Protein AF-A0A2V6RPN0-F1 (afdb_monomer_lite)

Radius of gyration: 11.62 Å; chains: 1; bounding box: 24×21×34 Å

pLDDT: mean 93.17, std 3.95, range [71.06, 96.88]

Structure (mmCIF, N/CA/C/O backbone):
data_AF-A0A2V6RPN0-F1
#
_entry.id   AF-A0A2V6RPN0-F1
#
loop_
_atom_site.group_PDB
_atom_site.id
_atom_site.type_symbol
_atom_site.label_atom_id
_atom_site.label_alt_id
_atom_site.label_comp_id
_atom_site.label_asym_id
_atom_site.label_entity_id
_atom_site.label_seq_id
_atom_site.pdbx_PDB_ins_code
_atom_site.Cartn_x
_atom_site.Cartn_y
_atom_site.Cartn_z
_atom_site.occupancy
_atom_site.B_iso_or_equiv
_atom_site.auth_seq_id
_atom_site.auth_comp_id
_atom_site.auth_asym_id
_atom_site.auth_atom_id
_atom_site.pdbx_PDB_model_num
ATOM 1 N N . LEU A 1 1 ? -9.703 0.466 3.201 1.00 85.00 1 LEU A N 1
ATOM 2 C CA . LEU A 1 1 ? -8.639 0.885 4.150 1.00 85.00 1 LEU A CA 1
ATOM 3 C C . LEU A 1 1 ? -7.250 0.835 3.517 1.00 85.00 1 LEU A C 1
ATOM 5 O O . LEU A 1 1 ? -6.630 1.884 3.401 1.00 85.00 1 LEU A O 1
ATOM 9 N N . ALA A 1 2 ? -6.790 -0.326 3.036 1.00 91.69 2 ALA A N 1
ATOM 10 C CA . ALA A 1 2 ? -5.492 -0.465 2.362 1.00 91.69 2 ALA A CA 1
ATOM 11 C C . ALA A 1 2 ? -5.332 0.451 1.135 1.00 91.69 2 ALA A C 1
ATOM 13 O O . ALA A 1 2 ? -4.368 1.207 1.061 1.00 91.69 2 ALA A O 1
ATOM 14 N N . TYR A 1 3 ? -6.343 0.487 0.259 1.00 90.69 3 TYR A N 1
ATOM 15 C CA . TYR A 1 3 ? -6.381 1.390 -0.899 1.00 90.69 3 TYR A CA 1
ATOM 16 C C . TYR A 1 3 ? -6.282 2.880 -0.521 1.00 90.69 3 TYR A C 1
ATOM 18 O O . TYR A 1 3 ? -5.641 3.667 -1.206 1.00 90.69 3 TYR A O 1
ATOM 26 N N . GLN A 1 4 ? -6.890 3.289 0.598 1.00 92.50 4 GLN A N 1
ATOM 27 C CA . GLN A 1 4 ? -6.814 4.681 1.058 1.00 92.50 4 GLN A CA 1
ATOM 28 C C . GLN A 1 4 ? -5.396 5.041 1.515 1.00 92.50 4 GLN A C 1
ATOM 30 O O . GLN A 1 4 ? -4.933 6.141 1.227 1.00 92.50 4 GLN A O 1
ATOM 35 N N . ARG A 1 5 ? -4.692 4.116 2.188 1.00 93.31 5 ARG A N 1
ATOM 36 C CA . ARG A 1 5 ? -3.281 4.312 2.558 1.00 93.31 5 ARG A CA 1
ATOM 37 C C . ARG A 1 5 ? -2.409 4.421 1.312 1.00 93.31 5 ARG A C 1
ATOM 39 O O . ARG A 1 5 ? -1.683 5.397 1.176 1.00 93.31 5 ARG A O 1
ATOM 46 N N . SER A 1 6 ? -2.549 3.487 0.368 1.00 93.06 6 SER A N 1
ATOM 47 C CA . SER A 1 6 ? -1.745 3.503 -0.861 1.00 93.06 6 SER A CA 1
ATOM 48 C C . SER A 1 6 ? -1.995 4.753 -1.703 1.00 93.06 6 SER A C 1
ATOM 50 O O . SER A 1 6 ? -1.057 5.299 -2.271 1.00 93.06 6 SER A O 1
ATOM 52 N N . ARG A 1 7 ? -3.236 5.259 -1.731 1.00 94.62 7 ARG A N 1
ATOM 53 C CA . ARG A 1 7 ? -3.590 6.538 -2.365 1.00 94.62 7 ARG A CA 1
ATOM 54 C C . ARG A 1 7 ? -2.911 7.741 -1.715 1.00 94.62 7 ARG A C 1
ATOM 56 O O . ARG A 1 7 ? -2.522 8.651 -2.430 1.00 94.62 7 ARG A O 1
ATOM 63 N N . LYS A 1 8 ? -2.767 7.766 -0.387 1.00 95.25 8 LYS A N 1
ATOM 64 C CA . LYS A 1 8 ? -2.000 8.821 0.300 1.00 95.25 8 LYS A CA 1
ATOM 65 C C . LYS A 1 8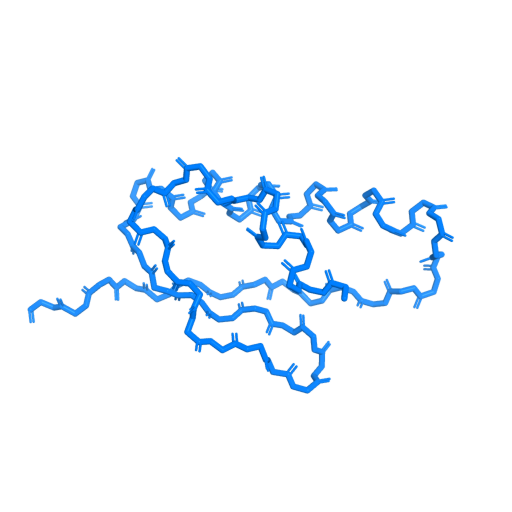 ? -0.497 8.708 0.037 1.00 95.25 8 LYS A C 1
ATOM 67 O O . LYS A 1 8 ? 0.200 9.710 0.068 1.00 95.25 8 LYS A O 1
ATOM 72 N N . CYS A 1 9 ? -0.028 7.503 -0.267 1.00 95.31 9 CYS A N 1
ATOM 73 C CA . CYS A 1 9 ? 1.356 7.206 -0.607 1.00 95.31 9 CYS A CA 1
ATOM 74 C C . CYS A 1 9 ? 1.596 7.137 -2.129 1.00 95.31 9 CYS A C 1
ATOM 76 O O . CYS A 1 9 ? 2.442 6.374 -2.575 1.00 95.31 9 CYS A O 1
ATOM 78 N N . SER A 1 10 ? 0.858 7.886 -2.957 1.00 93.25 10 SER A N 1
ATOM 79 C CA . SER A 1 10 ? 0.975 7.807 -4.427 1.00 93.25 10 SER A CA 1
ATOM 80 C C . SER A 1 10 ? 1.972 8.798 -5.042 1.00 93.25 10 SER A C 1
ATOM 82 O O . SER A 1 10 ? 1.947 9.012 -6.249 1.00 93.25 10 SER A O 1
ATOM 84 N N . GLN A 1 11 ? 2.812 9.450 -4.233 1.00 94.56 11 GLN A N 1
ATOM 85 C CA . GLN A 1 11 ? 3.757 10.473 -4.706 1.00 94.56 11 GLN A CA 1
ATOM 86 C C . GLN A 1 11 ? 5.010 9.903 -5.394 1.00 94.56 11 GLN A C 1
ATOM 88 O O . GLN A 1 11 ? 5.778 10.661 -5.975 1.00 94.56 11 GLN A O 1
ATOM 93 N N . TRP A 1 12 ? 5.218 8.586 -5.327 1.00 93.56 12 TRP A N 1
ATOM 94 C CA . TRP A 1 12 ? 6.343 7.889 -5.952 1.00 93.56 12 TRP A CA 1
ATOM 95 C C . TRP A 1 12 ? 5.898 7.298 -7.292 1.00 93.56 12 TRP A C 1
ATOM 97 O O . TRP A 1 12 ? 5.193 6.284 -7.297 1.00 93.56 12 TRP A O 1
ATOM 107 N N . PRO A 1 13 ? 6.235 7.938 -8.426 1.00 90.25 13 PRO A N 1
ATOM 108 C CA . PRO A 1 13 ? 5.634 7.639 -9.723 1.00 90.25 13 PRO A CA 1
ATOM 109 C C . PRO A 1 13 ? 5.990 6.253 -10.258 1.00 90.25 13 PRO A C 1
ATOM 111 O O . PRO A 1 13 ? 5.278 5.740 -11.119 1.00 90.25 13 PRO A O 1
ATOM 114 N N . THR A 1 14 ? 7.074 5.635 -9.780 1.00 93.31 14 THR A N 1
ATOM 115 C CA . THR A 1 14 ? 7.432 4.282 -10.220 1.00 93.31 14 THR A CA 1
ATOM 116 C C . THR A 1 14 ? 6.729 3.199 -9.418 1.00 93.31 14 THR A C 1
ATOM 118 O O . THR A 1 14 ? 6.758 2.039 -9.825 1.00 93.31 14 THR A O 1
ATOM 121 N N . ILE A 1 15 ? 6.078 3.567 -8.309 1.00 95.94 15 ILE A N 1
ATOM 122 C CA . ILE A 1 15 ? 5.334 2.638 -7.473 1.00 95.94 15 ILE A CA 1
ATOM 123 C C . ILE A 1 15 ? 3.910 2.484 -8.009 1.00 95.94 15 ILE A C 1
ATOM 125 O O . ILE A 1 15 ? 3.078 3.385 -7.910 1.00 95.94 15 ILE A O 1
ATOM 129 N N . VAL A 1 16 ? 3.603 1.296 -8.522 1.00 94.81 16 VAL A N 1
ATOM 130 C CA . VAL A 1 16 ? 2.279 0.946 -9.043 1.00 94.81 16 VAL 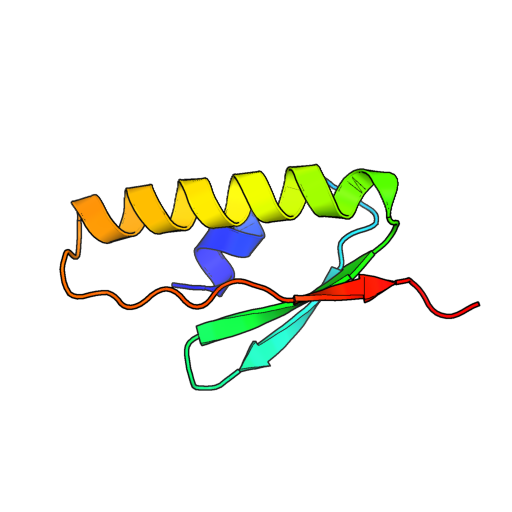A CA 1
ATOM 131 C C . VAL A 1 16 ? 1.696 -0.190 -8.216 1.00 94.81 16 VAL A C 1
ATOM 133 O O . VAL A 1 16 ? 2.253 -1.286 -8.164 1.00 94.81 16 VAL A O 1
ATOM 136 N N . VAL A 1 17 ? 0.546 0.053 -7.584 1.00 95.88 17 VAL A N 1
ATOM 137 C CA . VAL A 1 17 ? -0.202 -0.998 -6.879 1.00 95.88 17 VAL A CA 1
ATOM 138 C C . VAL A 1 17 ? -0.735 -2.000 -7.900 1.00 95.88 17 VAL A C 1
ATOM 140 O O . VAL A 1 17 ? -1.472 -1.628 -8.806 1.00 95.88 17 VAL A O 1
ATOM 143 N N . GLN A 1 18 ? -0.373 -3.270 -7.734 1.00 95.44 18 GLN A N 1
ATOM 144 C CA . GLN A 1 18 ? -0.820 -4.371 -8.586 1.00 95.44 18 GLN A CA 1
ATOM 145 C C . GLN A 1 18 ? -2.116 -4.97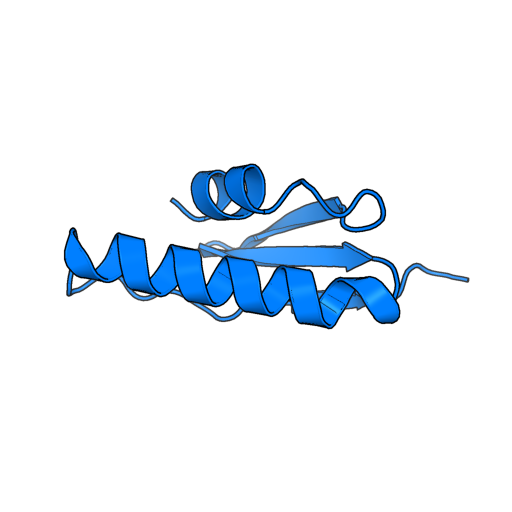8 -8.060 1.00 95.44 18 GLN A C 1
ATOM 147 O O . GLN A 1 18 ? -3.070 -5.184 -8.803 1.00 95.44 18 GLN A O 1
ATOM 152 N N . ARG A 1 19 ? -2.145 -5.275 -6.759 1.00 96.25 19 ARG A N 1
ATOM 153 C CA . ARG A 1 19 ? -3.303 -5.875 -6.095 1.00 96.25 19 ARG A CA 1
ATOM 154 C C . ARG A 1 19 ? -3.281 -5.616 -4.597 1.00 96.25 19 ARG A C 1
ATOM 156 O O . ARG A 1 19 ? -2.258 -5.242 -4.021 1.00 96.25 19 ARG A O 1
ATOM 163 N N . ILE A 1 20 ? -4.432 -5.833 -3.976 1.00 96.50 20 ILE A N 1
ATOM 164 C CA . ILE A 1 20 ? -4.595 -5.845 -2.527 1.00 96.50 20 ILE A CA 1
ATOM 165 C C . ILE A 1 20 ? -5.134 -7.226 -2.172 1.00 96.50 20 ILE A C 1
ATOM 167 O O . ILE A 1 20 ? -6.183 -7.618 -2.677 1.00 96.50 20 ILE A O 1
ATOM 171 N N . GLU A 1 21 ? -4.387 -7.960 -1.357 1.00 96.44 21 GLU A N 1
ATOM 172 C CA . GLU A 1 21 ? -4.766 -9.294 -0.894 1.00 96.44 21 GLU A CA 1
ATOM 173 C C . GLU A 1 21 ? -5.974 -9.213 0.056 1.00 96.44 21 GLU A C 1
ATOM 175 O O . GLU A 1 21 ? -6.306 -8.149 0.593 1.00 96.44 21 GLU A O 1
ATOM 180 N N . THR A 1 22 ? -6.634 -10.345 0.298 1.00 92.69 22 THR A N 1
ATOM 181 C CA . THR A 1 22 ? -7.829 -10.417 1.159 1.00 92.69 22 THR A CA 1
ATOM 182 C C . THR A 1 22 ? -7.549 -10.049 2.619 1.00 92.69 22 THR A C 1
ATOM 184 O O . THR A 1 22 ? -8.443 -9.547 3.296 1.00 92.69 22 THR A O 1
ATOM 187 N N . ASP A 1 23 ? -6.308 -10.222 3.088 1.00 92.00 23 ASP A N 1
ATOM 188 C CA . ASP A 1 23 ? -5.836 -9.785 4.412 1.00 92.00 23 ASP A CA 1
ATOM 189 C C . ASP A 1 23 ? -5.586 -8.262 4.492 1.00 92.00 23 ASP A C 1
ATOM 191 O O . ASP A 1 23 ? -5.276 -7.725 5.555 1.00 92.00 23 ASP A O 1
ATOM 195 N N . GLY A 1 24 ? -5.728 -7.537 3.376 1.00 92.44 24 GLY A N 1
ATOM 196 C CA . GLY A 1 24 ? -5.480 -6.101 3.283 1.00 92.44 24 GLY A CA 1
ATOM 197 C C . GLY A 1 24 ? -4.022 -5.724 3.005 1.00 92.44 24 GLY A C 1
ATOM 198 O O . GLY A 1 24 ? -3.687 -4.533 3.067 1.00 92.44 24 GLY A O 1
ATOM 199 N N . ARG A 1 25 ? -3.157 -6.694 2.687 1.00 96.06 25 ARG A N 1
ATOM 200 C CA . ARG A 1 25 ? -1.784 -6.457 2.228 1.00 96.06 25 ARG A CA 1
ATOM 201 C C . ARG A 1 25 ? -1.775 -5.831 0.844 1.00 96.06 25 ARG A C 1
ATOM 203 O O . ARG A 1 25 ? -2.457 -6.291 -0.064 1.00 96.06 25 ARG A O 1
ATOM 210 N N . VAL A 1 26 ? -0.969 -4.789 0.668 1.00 96.81 26 VAL A N 1
ATOM 211 C CA . VAL A 1 26 ? -0.794 -4.134 -0.635 1.00 96.81 26 VAL A CA 1
ATOM 212 C C . VAL A 1 26 ? 0.423 -4.725 -1.330 1.00 96.81 26 VAL A C 1
ATOM 214 O O . VAL A 1 26 ? 1.511 -4.719 -0.758 1.00 96.81 26 VAL A O 1
ATOM 217 N N . VAL A 1 27 ? 0.238 -5.202 -2.558 1.00 96.69 27 VAL A N 1
ATOM 218 C CA . VAL A 1 27 ? 1.316 -5.665 -3.434 1.00 96.69 27 VAL A CA 1
ATOM 219 C C . VAL A 1 27 ? 1.501 -4.634 -4.540 1.00 96.69 27 VAL A C 1
ATOM 221 O O . VAL A 1 27 ? 0.567 -4.338 -5.288 1.00 96.69 27 VAL A O 1
ATOM 224 N N . ALA A 1 28 ? 2.703 -4.083 -4.642 1.00 96.31 28 ALA A N 1
ATOM 225 C CA . ALA A 1 28 ? 3.081 -3.090 -5.637 1.00 96.31 28 ALA A CA 1
ATOM 226 C C . ALA A 1 28 ? 4.314 -3.539 -6.430 1.00 96.31 28 ALA A C 1
ATOM 228 O O . ALA A 1 28 ? 5.009 -4.482 -6.053 1.00 96.31 28 ALA A O 1
ATOM 229 N N . ILE A 1 29 ? 4.579 -2.852 -7.535 1.00 96.19 29 ILE A N 1
ATOM 230 C CA . ILE A 1 29 ? 5.851 -2.894 -8.263 1.00 96.19 29 ILE A CA 1
ATOM 231 C C . ILE A 1 29 ? 6.497 -1.512 -8.206 1.00 96.19 29 ILE A C 1
ATOM 233 O O . ILE A 1 29 ? 5.767 -0.527 -8.154 1.00 96.19 29 ILE A O 1
ATOM 237 N N . GLY A 1 30 ? 7.826 -1.417 -8.242 1.00 94.38 30 GLY A N 1
ATOM 238 C CA . GLY A 1 30 ? 8.509 -0.138 -8.458 1.00 94.38 30 GLY A CA 1
ATOM 239 C C . GLY A 1 30 ? 10.022 -0.172 -8.277 1.00 94.38 30 GLY A C 1
ATOM 240 O O . GLY A 1 30 ? 10.603 -1.218 -7.974 1.00 94.38 30 GLY A O 1
ATOM 241 N N . ARG A 1 31 ? 10.682 0.967 -8.525 1.00 92.94 31 ARG A N 1
ATOM 242 C CA . ARG A 1 31 ? 12.151 1.069 -8.491 1.00 92.94 31 ARG A CA 1
ATOM 243 C C . ARG A 1 31 ? 12.677 1.047 -7.064 1.00 92.94 31 ARG A C 1
ATOM 245 O O . ARG A 1 31 ? 12.124 1.717 -6.201 1.00 92.94 31 ARG A O 1
ATOM 252 N N . GLU A 1 32 ? 13.798 0.354 -6.860 1.00 89.62 32 GLU A N 1
ATOM 253 C CA . GLU A 1 32 ? 14.449 0.143 -5.555 1.00 89.62 32 GLU A CA 1
ATOM 254 C C . GLU A 1 32 ? 14.596 1.431 -4.729 1.00 89.62 32 GLU A C 1
ATOM 256 O O . GLU A 1 32 ? 14.215 1.465 -3.562 1.00 89.62 32 GLU A O 1
ATOM 261 N N . HIS A 1 33 ? 15.042 2.522 -5.359 1.00 91.00 33 HIS A N 1
ATOM 262 C CA . HIS A 1 33 ? 15.270 3.803 -4.687 1.00 91.00 33 HIS A CA 1
ATOM 263 C C . HIS A 1 33 ? 14.000 4.533 -4.222 1.00 91.00 33 HIS A C 1
ATOM 265 O O . HIS A 1 33 ? 14.146 5.522 -3.512 1.00 91.00 33 HIS A O 1
ATOM 271 N N . GLU A 1 34 ? 12.800 4.102 -4.636 1.00 94.12 34 GLU A N 1
ATOM 272 C CA . GLU A 1 34 ? 11.505 4.623 -4.160 1.00 94.12 34 GLU A CA 1
ATOM 273 C C . GLU A 1 34 ? 10.798 3.658 -3.190 1.00 94.12 34 GLU A C 1
ATOM 275 O O . GLU A 1 34 ? 9.899 4.068 -2.449 1.00 94.12 34 GLU A O 1
ATOM 280 N N . GLN A 1 35 ? 11.182 2.371 -3.178 1.00 93.88 35 GLN A N 1
ATOM 281 C CA . GLN A 1 35 ? 10.491 1.343 -2.387 1.00 93.88 35 GLN A CA 1
ATOM 282 C C . GLN A 1 35 ? 10.542 1.664 -0.896 1.00 93.88 35 GLN A C 1
ATOM 284 O O . GLN A 1 35 ? 9.529 1.559 -0.205 1.00 93.88 35 GLN A O 1
ATOM 289 N N . TYR A 1 36 ? 11.711 2.075 -0.402 1.00 93.38 36 TYR A N 1
ATOM 290 C CA . TYR A 1 36 ? 11.913 2.360 1.015 1.00 93.38 36 TYR A CA 1
ATOM 291 C C . TYR A 1 36 ? 11.010 3.500 1.505 1.00 93.38 36 TYR A C 1
ATOM 293 O O . TYR A 1 36 ? 10.321 3.363 2.516 1.00 93.38 36 TYR A O 1
ATOM 301 N N . GLN A 1 37 ? 10.956 4.608 0.765 1.00 94.94 37 GLN A N 1
ATOM 302 C CA . GLN A 1 37 ? 10.154 5.778 1.121 1.00 94.94 37 GLN A CA 1
ATOM 303 C C . GLN A 1 37 ? 8.658 5.461 1.037 1.00 94.94 37 GLN A C 1
ATOM 305 O O . GLN A 1 37 ? 7.890 5.854 1.918 1.00 94.94 37 GLN A O 1
ATOM 310 N N . TRP A 1 38 ? 8.245 4.700 0.021 1.00 96.12 38 TRP A N 1
ATOM 311 C CA . TRP A 1 38 ? 6.858 4.271 -0.107 1.00 96.12 38 TRP A CA 1
ATOM 312 C C . TRP A 1 38 ? 6.431 3.342 1.038 1.00 96.12 38 TRP A C 1
ATOM 314 O O . TRP A 1 38 ? 5.372 3.545 1.639 1.00 96.12 38 TRP A O 1
ATOM 324 N N . MET A 1 39 ? 7.264 2.358 1.401 1.00 94.69 39 MET A N 1
ATOM 325 C CA . MET A 1 39 ? 6.997 1.463 2.534 1.00 94.69 39 MET A CA 1
ATOM 326 C C . MET A 1 39 ? 6.925 2.229 3.859 1.00 94.69 39 MET A C 1
ATOM 328 O O . MET A 1 39 ? 6.032 1.963 4.667 1.00 94.69 39 MET A O 1
ATOM 332 N N . ALA A 1 40 ? 7.804 3.214 4.064 1.00 95.75 40 ALA A N 1
ATOM 333 C CA . ALA A 1 40 ? 7.775 4.077 5.243 1.00 95.75 40 ALA A CA 1
ATOM 334 C C . ALA A 1 40 ? 6.454 4.862 5.344 1.00 95.75 40 ALA A C 1
ATOM 336 O O . ALA A 1 40 ? 5.820 4.862 6.402 1.00 95.75 40 ALA A O 1
ATOM 337 N N . CYS A 1 41 ? 5.980 5.443 4.236 1.00 96.62 41 CYS A N 1
ATOM 338 C CA . CYS A 1 41 ? 4.674 6.107 4.190 1.00 96.62 41 CYS A CA 1
ATOM 339 C C . CYS A 1 41 ? 3.524 5.145 4.494 1.00 96.62 41 CYS A C 1
ATOM 341 O O . CYS A 1 41 ? 2.639 5.458 5.290 1.00 96.62 41 CYS A O 1
ATOM 343 N N . MET A 1 42 ? 3.538 3.944 3.909 1.00 96.88 42 MET A N 1
ATOM 344 C CA . MET A 1 42 ? 2.507 2.935 4.162 1.00 96.88 42 MET A CA 1
ATOM 345 C C . MET A 1 42 ? 2.448 2.526 5.638 1.00 96.88 42 MET A C 1
ATOM 347 O O . MET A 1 42 ? 1.349 2.370 6.179 1.00 96.88 42 MET A O 1
ATOM 351 N N . ALA A 1 43 ? 3.604 2.395 6.296 1.00 95.56 43 ALA A N 1
ATOM 352 C CA . ALA A 1 43 ? 3.697 2.107 7.724 1.00 95.56 43 ALA A CA 1
ATOM 353 C C . ALA A 1 43 ? 3.163 3.267 8.580 1.00 95.56 43 ALA A C 1
ATOM 355 O O . ALA A 1 43 ? 2.396 3.045 9.517 1.00 95.56 43 ALA A O 1
ATOM 356 N N . GLU A 1 44 ? 3.505 4.512 8.243 1.00 96.38 44 GLU A N 1
ATOM 357 C CA . GLU A 1 44 ? 2.970 5.700 8.913 1.00 96.38 44 GLU A CA 1
ATOM 358 C C . GLU A 1 44 ? 1.445 5.782 8.799 1.00 96.38 44 GLU A C 1
ATOM 360 O O . GLU A 1 44 ? 0.756 5.870 9.814 1.00 96.38 44 GLU A O 1
ATOM 365 N N . GLN A 1 45 ? 0.900 5.643 7.589 1.00 95.56 45 GLN A N 1
ATOM 366 C CA . GLN A 1 45 ? -0.549 5.641 7.382 1.00 95.56 45 GLN A CA 1
ATOM 367 C C . GLN A 1 45 ? -1.238 4.455 8.075 1.00 95.56 45 GLN A C 1
ATOM 369 O O . GLN A 1 45 ? -2.400 4.564 8.468 1.00 95.56 45 GLN A O 1
ATOM 374 N N . GLY A 1 46 ? -0.544 3.323 8.231 1.00 94.88 46 GLY A N 1
ATOM 375 C CA . G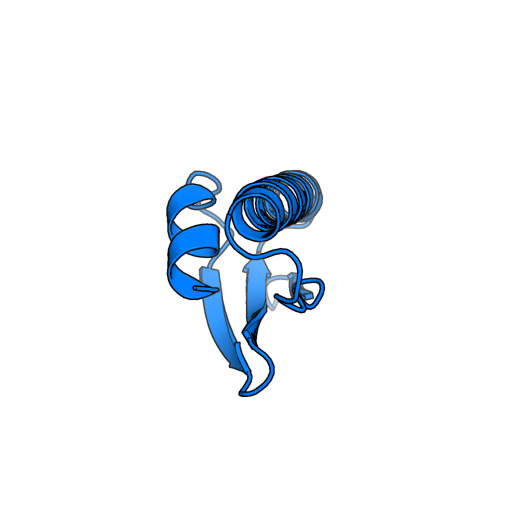LY A 1 46 ? -1.000 2.194 9.040 1.00 94.88 46 GLY A CA 1
ATOM 376 C C . GLY A 1 46 ? -1.169 2.575 10.510 1.00 94.88 46 GLY A C 1
ATOM 377 O O . GLY A 1 46 ? -2.250 2.381 11.065 1.00 94.88 46 GLY A O 1
ATOM 378 N N . ARG A 1 47 ? -0.143 3.198 11.103 1.00 94.44 47 ARG A N 1
ATOM 379 C CA . ARG A 1 47 ? -0.169 3.684 12.493 1.00 94.44 47 ARG A CA 1
ATOM 380 C C . ARG A 1 47 ? -1.265 4.723 12.720 1.00 94.44 47 ARG A C 1
ATOM 382 O O . ARG A 1 47 ? -1.994 4.632 13.702 1.00 94.44 47 ARG A O 1
ATOM 389 N N . GLU A 1 48 ? -1.438 5.671 11.799 1.00 93.94 48 GLU A N 1
ATOM 390 C CA . GLU A 1 48 ? -2.521 6.660 11.899 1.00 93.94 48 GLU A CA 1
ATOM 391 C C . GLU A 1 48 ? -3.909 6.007 11.868 1.00 93.94 48 GLU A C 1
ATOM 393 O O . GLU A 1 48 ? -4.792 6.385 12.633 1.00 93.94 48 GLU A O 1
ATOM 398 N N . GLN A 1 49 ? -4.113 4.983 11.035 1.00 90.81 49 GLN A N 1
ATOM 399 C CA . GLN A 1 49 ? -5.385 4.254 11.022 1.00 90.81 49 GLN A CA 1
ATOM 400 C C . GLN A 1 49 ? -5.621 3.461 12.309 1.00 90.81 49 GLN A C 1
ATOM 402 O O . GLN A 1 49 ? -6.764 3.380 12.761 1.00 90.81 49 GLN A O 1
ATOM 407 N N . GLN A 1 50 ? -4.563 2.918 12.910 1.00 92.94 50 GLN A N 1
ATOM 408 C CA . GLN A 1 50 ? -4.648 2.206 14.184 1.00 92.94 50 GLN A CA 1
ATOM 409 C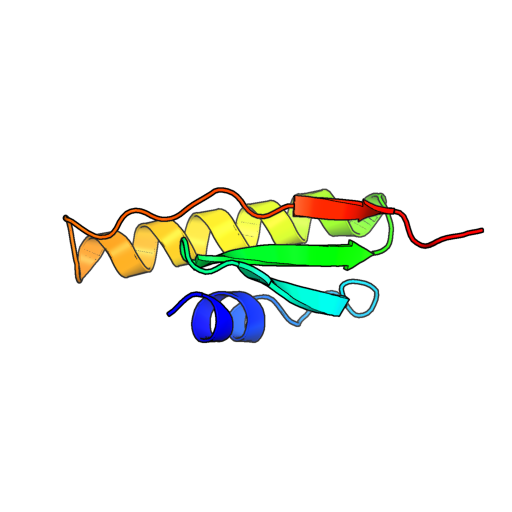 C . GLN A 1 50 ? -5.028 3.127 15.348 1.00 92.94 50 GLN A C 1
ATOM 411 O O . GLN A 1 50 ? -5.757 2.694 16.233 1.00 92.94 50 GLN A O 1
ATOM 416 N N . LYS A 1 51 ? -4.656 4.416 15.322 1.00 93.06 51 LYS A N 1
ATOM 417 C CA . LYS A 1 51 ? -5.132 5.386 16.330 1.00 93.06 51 LYS A CA 1
ATOM 418 C C . LYS A 1 51 ? -6.659 5.495 16.361 1.00 93.06 51 LYS A C 1
ATOM 420 O O . LYS A 1 51 ? -7.240 5.626 17.431 1.00 93.06 51 LYS A O 1
ATOM 425 N N . SER A 1 52 ? -7.314 5.443 15.200 1.00 89.94 52 SER A N 1
ATOM 426 C CA . SER A 1 52 ? -8.782 5.489 15.105 1.00 89.94 52 SER A CA 1
ATOM 427 C C . SER A 1 52 ? -9.446 4.114 15.217 1.00 89.94 52 SER A C 1
ATOM 429 O O . SER A 1 52 ? -10.649 4.040 15.458 1.00 89.94 52 SER A O 1
ATOM 431 N N . LYS A 1 53 ? -8.697 3.030 14.983 1.00 90.44 53 LYS A N 1
ATOM 432 C CA . LYS A 1 53 ? -9.171 1.639 15.018 1.00 90.44 53 LYS A CA 1
ATOM 433 C C . LYS A 1 53 ? -8.083 0.736 15.614 1.00 90.44 53 LYS A C 1
ATOM 435 O O . LYS A 1 53 ? -7.346 0.121 14.843 1.00 90.44 53 LYS A O 1
ATOM 440 N N . PRO A 1 54 ? -7.974 0.652 16.950 1.00 89.69 54 PRO A N 1
ATOM 441 C CA . PRO A 1 54 ? -6.875 -0.053 17.618 1.00 89.69 54 PRO A CA 1
ATOM 442 C C . PRO A 1 54 ? -6.744 -1.529 17.222 1.00 89.69 54 PRO A C 1
ATOM 444 O O . PRO A 1 54 ? -5.631 -2.018 17.060 1.00 89.69 54 PRO A O 1
ATOM 447 N N . ASP A 1 55 ? -7.868 -2.204 16.963 1.00 91.56 55 ASP A N 1
ATOM 448 C CA . ASP A 1 55 ? -7.902 -3.626 16.583 1.00 91.56 55 ASP A CA 1
ATOM 449 C C . ASP A 1 55 ? -7.606 -3.876 15.092 1.00 91.56 55 ASP A C 1
ATOM 451 O O . ASP A 1 55 ? -7.648 -5.011 14.611 1.00 91.56 55 ASP A O 1
ATOM 455 N N . LEU A 1 56 ? -7.334 -2.822 14.313 1.00 89.94 56 LEU A N 1
ATOM 456 C CA . LEU A 1 56 ? -7.017 -2.962 12.898 1.00 89.94 56 LEU A CA 1
ATOM 457 C C . LEU A 1 56 ? -5.630 -3.592 12.721 1.00 89.94 56 LEU A C 1
ATOM 459 O O . LEU A 1 56 ? -4.594 -2.949 12.916 1.00 89.94 56 LEU A O 1
ATOM 463 N N . VAL A 1 57 ? -5.614 -4.828 12.231 1.00 91.25 57 VAL A N 1
ATOM 464 C CA . VAL A 1 57 ? -4.397 -5.465 11.727 1.00 91.25 57 VAL A CA 1
ATOM 465 C C . VAL A 1 57 ? -4.027 -4.842 10.379 1.00 91.25 57 VAL A C 1
ATOM 467 O O . VAL A 1 57 ? -4.837 -4.786 9.452 1.00 91.25 57 VAL A O 1
ATOM 470 N N . VAL A 1 58 ? -2.790 -4.354 10.266 1.00 92.94 58 VAL A N 1
ATOM 471 C CA . VAL A 1 58 ? -2.254 -3.754 9.039 1.00 92.94 58 VAL A CA 1
ATOM 472 C C . VAL A 1 58 ? -1.052 -4.574 8.569 1.00 92.94 58 VAL A C 1
ATOM 474 O O . VAL A 1 58 ? 0.035 -4.417 9.124 1.00 92.94 58 VAL A O 1
ATOM 477 N N . PRO A 1 59 ? -1.210 -5.437 7.550 1.00 94.12 59 PRO A N 1
ATOM 478 C CA . PRO A 1 59 ? -0.085 -6.177 6.995 1.00 94.12 59 PRO A CA 1
ATOM 479 C C . PRO A 1 59 ? 0.946 -5.243 6.355 1.00 94.12 59 PRO A C 1
ATOM 481 O O . PRO A 1 59 ? 0.586 -4.251 5.708 1.00 94.12 59 PRO A O 1
ATOM 484 N N . ALA A 1 60 ? 2.226 -5.597 6.487 1.00 93.12 60 ALA A N 1
ATOM 485 C CA . ALA A 1 60 ? 3.306 -4.917 5.782 1.00 93.12 60 ALA A CA 1
ATOM 486 C C . ALA A 1 60 ? 3.130 -5.088 4.263 1.00 93.12 60 ALA A C 1
ATOM 488 O O . ALA A 1 60 ? 2.849 -6.200 3.807 1.00 93.12 60 ALA A O 1
ATOM 489 N N . PRO A 1 61 ? 3.262 -4.017 3.466 1.00 95.38 61 PRO A N 1
ATOM 490 C CA . PRO A 1 61 ? 3.122 -4.130 2.026 1.00 95.38 61 PRO A CA 1
ATOM 491 C C . PRO A 1 61 ? 4.341 -4.825 1.400 1.00 95.38 61 PRO A C 1
ATOM 493 O O . PRO A 1 61 ? 5.413 -4.888 1.997 1.00 95.38 61 PRO A O 1
ATOM 496 N N . VAL A 1 62 ? 4.176 -5.312 0.173 1.00 95.75 62 VAL A N 1
ATOM 497 C CA . VAL A 1 62 ? 5.243 -5.923 -0.631 1.00 95.75 62 VAL A CA 1
ATOM 498 C C . VAL A 1 62 ? 5.471 -5.064 -1.866 1.00 95.75 62 VAL A C 1
ATOM 500 O O . VAL A 1 62 ? 4.508 -4.716 -2.550 1.00 95.75 62 VAL A O 1
ATOM 503 N N . VAL A 1 63 ? 6.730 -4.746 -2.169 1.00 96.06 63 VAL A N 1
ATOM 504 C CA . VAL A 1 63 ? 7.105 -4.063 -3.411 1.00 96.06 63 VAL A CA 1
ATOM 505 C C . VAL A 1 63 ? 8.050 -4.953 -4.198 1.00 96.06 63 VAL A C 1
ATOM 507 O O . VAL A 1 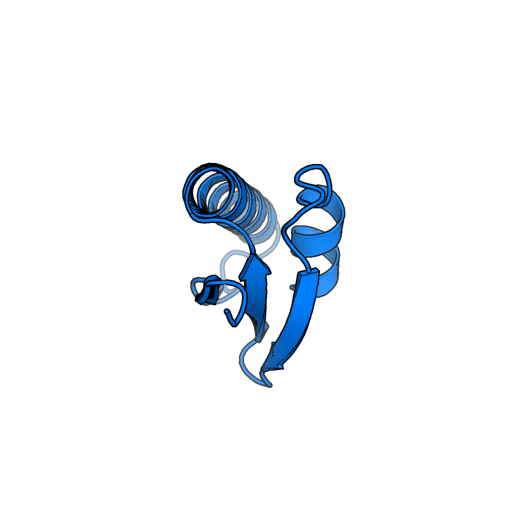63 ? 9.158 -5.242 -3.759 1.00 96.06 63 VAL A O 1
ATOM 510 N N . ASN A 1 64 ? 7.603 -5.395 -5.366 1.00 95.00 64 ASN A N 1
ATOM 511 C CA . ASN A 1 64 ? 8.435 -6.153 -6.285 1.00 95.00 64 ASN A CA 1
ATOM 512 C C . ASN A 1 64 ? 9.244 -5.186 -7.167 1.00 95.00 64 ASN A C 1
ATOM 514 O O . ASN A 1 64 ? 8.735 -4.127 -7.551 1.00 95.00 64 ASN A O 1
ATOM 518 N N . PRO A 1 65 ? 10.491 -5.521 -7.525 1.00 91.94 65 PRO A N 1
ATOM 519 C CA . PRO A 1 65 ? 11.233 -4.742 -8.507 1.00 91.94 65 PRO A CA 1
ATOM 520 C C . PRO A 1 65 ? 10.514 -4.760 -9.865 1.00 91.94 65 PRO A C 1
ATOM 522 O O . PRO A 1 65 ? 9.817 -5.719 -10.203 1.00 91.94 65 PRO A O 1
ATOM 525 N N . ILE A 1 66 ? 10.686 -3.694 -10.651 1.00 88.38 66 ILE A N 1
ATOM 526 C CA . ILE A 1 66 ? 10.167 -3.638 -12.025 1.00 88.38 66 ILE A CA 1
ATOM 527 C C . ILE A 1 66 ? 10.862 -4.739 -12.853 1.00 88.38 66 ILE A C 1
ATOM 529 O O . ILE A 1 66 ? 12.093 -4.826 -12.791 1.00 88.38 66 ILE A O 1
ATOM 533 N N . PRO A 1 67 ? 10.114 -5.574 -13.604 1.00 80.06 67 PRO A N 1
ATOM 534 C CA . PRO A 1 67 ? 10.700 -6.561 -14.509 1.00 80.06 67 PRO A CA 1
ATOM 535 C C . PRO A 1 67 ? 11.660 -5.896 -15.501 1.00 80.06 67 PRO A C 1
ATOM 537 O O . PRO A 1 67 ? 11.386 -4.792 -15.973 1.00 80.06 67 PRO A O 1
ATOM 540 N N . ARG A 1 68 ? 12.788 -6.556 -15.776 1.00 71.06 68 ARG A N 1
ATOM 541 C CA . ARG A 1 68 ? 13.759 -6.101 -16.780 1.00 71.06 68 ARG A CA 1
ATOM 542 C C . ARG A 1 68 ? 13.229 -6.283 -18.193 1.00 71.06 68 ARG A C 1
ATOM 544 O O . ARG A 1 68 ? 12.529 -7.295 -18.414 1.00 71.06 68 ARG A O 1
#

Foldseek 3Di:
DLVVLLVVLPPQPQWAFPDQDPLRATETEGAPVCPVVSQVSSVVVVVVVCVVVVPDDHDRHHYHYDDD

Sequence (68 aa):
LAYQRSRKCSQWPTIVVQRIETDGRVVAIGREHEQYQWMACMAEQGREQQKSKPDLVVPAPVVNPIPR

Secondary structure (DSSP, 8-state):
-HHHHHHHTTT-TT-EEEEE-TTS-EEEE--HHHHHHHHHHHHHHHHHHHHH-TT---PPPEEEPPP-